Protein AF-A0A0Q8RPA2-F1 (afdb_monomer_lite)

pLDDT: mean 83.39, std 14.01, range [43.5, 95.69]

Sequence (66 aa):
MIEVRREFSYDWAFVYAPLFAIGLGSAAAFAASRRASAARMTLLIVVTGAIALLGGVVLFGLGGLI

Foldseek 3Di:
DDPPPDDPVNCCVLPVVLVVCLVVVLVVQCVVCVPPPVSNVVSVVVSVVSVVVSVCCVVPVVVVVD

Secondary structure (DSSP, 8-state):
-------HHHHIIIIIHHHHHHHHHHHHHHHHTTT-HHHHHHHHHHHHHHHHHHHHIIIIIISTT-

Radius of gyration: 15.6 Å; chains: 1; bounding box: 34×19×45 Å

Structure (mmCIF, N/CA/C/O backbone):
data_AF-A0A0Q8RPA2-F1
#
_entry.id   AF-A0A0Q8RPA2-F1
#
loop_
_atom_site.group_PDB
_atom_site.id
_atom_site.type_symbol
_atom_site.label_atom_id
_atom_site.label_alt_id
_atom_site.label_comp_id
_atom_site.label_asym_id
_atom_site.label_entity_id
_atom_site.label_seq_id
_atom_site.pdbx_PDB_ins_code
_atom_site.Cartn_x
_atom_site.Cartn_y
_atom_site.Cartn_z
_atom_site.occupancy
_atom_site.B_iso_or_equiv
_atom_site.auth_seq_id
_atom_site.auth_comp_id
_atom_site.auth_asym_id
_atom_site.auth_atom_id
_atom_site.pdbx_PDB_model_num
ATOM 1 N N . MET A 1 1 ? 17.960 5.748 -31.662 1.00 43.50 1 MET A N 1
ATOM 2 C CA . MET A 1 1 ? 17.224 5.623 -30.390 1.00 43.50 1 MET A CA 1
ATOM 3 C C . MET A 1 1 ? 17.134 4.135 -30.097 1.00 43.50 1 MET A C 1
ATOM 5 O O . MET A 1 1 ? 16.515 3.427 -30.878 1.00 43.50 1 MET A O 1
ATOM 9 N N . ILE A 1 2 ? 17.899 3.638 -29.123 1.00 44.91 2 ILE A N 1
ATOM 10 C CA . ILE A 1 2 ? 17.921 2.210 -28.775 1.00 44.91 2 ILE A CA 1
ATOM 11 C C . ILE A 1 2 ? 16.799 2.009 -27.761 1.00 44.91 2 ILE A C 1
ATOM 13 O O . ILE A 1 2 ? 16.914 2.442 -26.621 1.00 44.91 2 ILE A O 1
ATOM 17 N N . GLU A 1 3 ? 15.688 1.427 -28.198 1.00 50.06 3 GLU A N 1
ATOM 18 C CA . GLU A 1 3 ? 14.558 1.120 -27.327 1.00 50.06 3 GLU A CA 1
ATOM 19 C C . GLU A 1 3 ? 14.895 -0.157 -26.549 1.00 50.06 3 GLU A C 1
ATOM 21 O O . GLU A 1 3 ? 14.804 -1.274 -27.063 1.00 50.06 3 GLU A O 1
ATOM 26 N N . VAL A 1 4 ? 15.378 0.007 -25.316 1.00 58.50 4 VAL A N 1
ATOM 27 C CA . VAL A 1 4 ? 15.559 -1.116 -24.394 1.00 58.50 4 VAL A CA 1
ATOM 28 C C . VAL A 1 4 ? 14.159 -1.618 -24.061 1.00 58.50 4 VAL A C 1
ATOM 30 O O . VAL A 1 4 ? 13.429 -0.967 -23.315 1.00 58.50 4 VAL A O 1
ATOM 33 N N . ARG A 1 5 ? 13.752 -2.753 -24.646 1.00 60.88 5 ARG A N 1
ATOM 34 C CA . ARG A 1 5 ? 12.491 -3.410 -24.284 1.00 60.88 5 ARG A CA 1
ATOM 35 C C . ARG A 1 5 ? 12.518 -3.678 -22.783 1.00 60.88 5 ARG A C 1
ATOM 37 O O . ARG A 1 5 ? 13.226 -4.577 -22.337 1.00 60.88 5 ARG A O 1
ATOM 44 N N . ARG A 1 6 ? 11.746 -2.913 -22.008 1.00 63.94 6 ARG A N 1
ATOM 45 C CA . ARG A 1 6 ? 11.450 -3.289 -20.628 1.00 63.94 6 ARG A CA 1
ATOM 46 C C . ARG A 1 6 ? 10.714 -4.615 -20.669 1.00 63.94 6 ARG A C 1
ATOM 48 O O . ARG A 1 6 ? 9.672 -4.749 -21.309 1.00 63.94 6 ARG A O 1
ATOM 55 N N . GLU A 1 7 ? 11.303 -5.616 -20.032 1.00 78.00 7 GLU A N 1
ATOM 56 C CA . GLU A 1 7 ? 10.620 -6.878 -19.821 1.00 78.00 7 GLU A CA 1
ATOM 57 C C . GLU A 1 7 ? 9.402 -6.627 -18.938 1.00 78.00 7 GLU A C 1
ATOM 59 O O . GLU A 1 7 ? 9.480 -5.896 -17.949 1.00 78.00 7 GLU A O 1
ATOM 64 N N . PHE A 1 8 ? 8.290 -7.281 -19.267 1.00 76.88 8 PHE A N 1
ATOM 65 C CA . PHE A 1 8 ? 7.061 -7.227 -18.476 1.00 76.88 8 PHE A CA 1
ATOM 66 C C . PHE A 1 8 ? 7.318 -7.483 -16.983 1.00 76.88 8 PHE A C 1
ATOM 68 O O . PHE A 1 8 ? 6.685 -6.862 -16.138 1.00 76.88 8 PHE A O 1
ATOM 75 N N . SER A 1 9 ? 8.288 -8.341 -16.653 1.00 79.56 9 SER A N 1
ATOM 76 C CA . SER A 1 9 ? 8.729 -8.627 -15.283 1.00 79.56 9 SER A CA 1
ATOM 77 C C . SER A 1 9 ? 9.112 -7.371 -14.493 1.00 79.56 9 SER A C 1
ATOM 79 O O . SER A 1 9 ? 8.840 -7.289 -13.296 1.00 79.56 9 SER A O 1
ATOM 81 N N . TYR A 1 10 ? 9.721 -6.384 -15.154 1.00 82.00 10 TYR A N 1
ATOM 82 C CA . TYR A 1 10 ? 10.149 -5.139 -14.529 1.00 82.00 10 TYR A CA 1
ATOM 83 C C . TYR A 1 10 ? 8.951 -4.224 -14.236 1.00 82.00 10 TYR A C 1
ATOM 85 O O . TYR A 1 10 ? 8.756 -3.808 -13.095 1.00 82.00 10 TYR A O 1
ATOM 93 N N . ASP A 1 11 ? 8.085 -3.983 -15.223 1.00 82.31 11 ASP A N 1
ATOM 94 C CA . ASP A 1 11 ? 6.868 -3.183 -15.013 1.00 82.31 11 ASP A CA 1
ATOM 95 C C . ASP A 1 11 ? 5.905 -3.868 -14.031 1.00 82.31 11 ASP A C 1
ATOM 97 O O . ASP A 1 11 ? 5.261 -3.221 -13.203 1.00 82.31 11 ASP A O 1
ATOM 101 N N 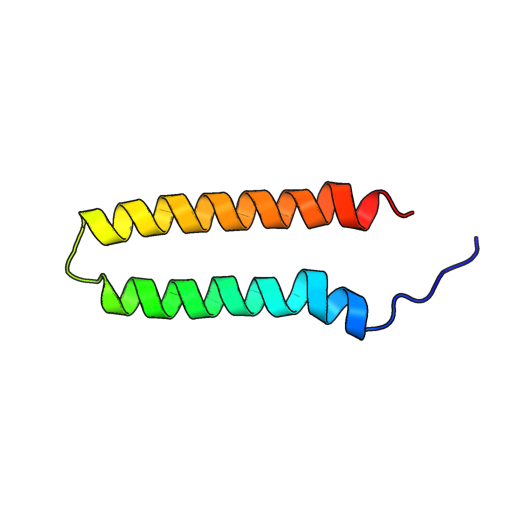. TRP A 1 12 ? 5.858 -5.200 -14.049 1.00 84.25 12 TRP A N 1
ATOM 102 C CA . TRP A 1 12 ? 5.133 -5.992 -13.066 1.00 84.25 12 TRP A CA 1
ATOM 103 C C . TRP A 1 12 ? 5.626 -5.739 -11.643 1.00 84.25 12 TRP A C 1
ATOM 105 O O . TRP A 1 12 ? 4.818 -5.405 -10.777 1.00 84.25 12 TRP A O 1
ATOM 115 N N .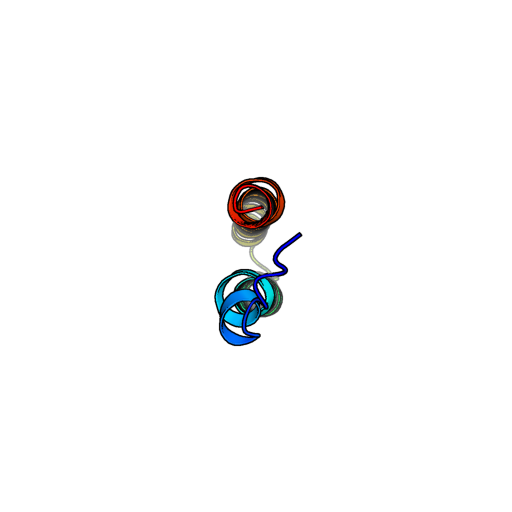 ALA A 1 13 ? 6.932 -5.856 -11.395 1.00 85.88 13 ALA A N 1
ATOM 116 C CA . ALA A 1 13 ? 7.499 -5.722 -10.057 1.00 85.88 13 ALA A CA 1
ATOM 117 C C . ALA A 1 13 ? 7.400 -4.294 -9.496 1.00 85.88 13 ALA A C 1
ATOM 119 O O . ALA A 1 13 ? 7.139 -4.124 -8.305 1.00 85.88 13 ALA A O 1
ATOM 120 N N . PHE A 1 14 ? 7.598 -3.276 -10.337 1.00 82.56 14 PHE A N 1
ATOM 121 C CA . PHE A 1 14 ? 7.722 -1.887 -9.881 1.00 82.56 14 PHE A CA 1
ATOM 122 C C . PHE A 1 14 ? 6.457 -1.042 -10.058 1.00 82.56 14 PHE A C 1
ATOM 124 O O . PHE A 1 14 ? 6.341 -0.001 -9.413 1.00 82.56 14 PHE A O 1
ATOM 131 N N . VAL A 1 15 ? 5.498 -1.476 -10.883 1.00 84.12 15 VAL A N 1
ATOM 132 C CA . VAL A 1 15 ? 4.263 -0.721 -11.148 1.00 84.12 15 VAL A CA 1
ATOM 133 C C . VAL A 1 15 ? 3.033 -1.541 -10.786 1.00 84.12 15 VAL A C 1
ATOM 135 O O . VAL A 1 15 ? 2.286 -1.165 -9.883 1.00 84.12 15 VAL A O 1
ATOM 138 N N . TYR A 1 16 ? 2.817 -2.681 -11.442 1.00 87.44 16 TYR A N 1
ATOM 139 C CA . TYR A 1 16 ? 1.549 -3.401 -11.305 1.00 87.44 16 TYR A CA 1
ATOM 140 C C . TYR A 1 16 ? 1.384 -4.073 -9.938 1.00 87.44 16 TYR A C 1
ATOM 142 O O . TYR A 1 16 ? 0.352 -3.884 -9.293 1.00 87.44 16 TYR A O 1
ATOM 150 N N . ALA A 1 17 ? 2.382 -4.812 -9.451 1.00 89.62 17 ALA A N 1
ATOM 151 C CA . ALA A 1 17 ? 2.302 -5.484 -8.155 1.00 89.62 17 ALA A CA 1
ATOM 152 C C . ALA A 1 17 ? 2.113 -4.497 -6.981 1.00 89.62 17 ALA A C 1
ATOM 154 O O . ALA A 1 17 ? 1.220 -4.735 -6.161 1.00 89.62 17 ALA A O 1
ATOM 155 N N . PRO A 1 18 ? 2.836 -3.359 -6.908 1.00 90.81 18 PRO A N 1
ATOM 156 C CA . PRO A 1 18 ? 2.572 -2.330 -5.905 1.00 90.81 18 PRO A CA 1
ATOM 157 C C . PRO A 1 18 ? 1.162 -1.735 -5.993 1.00 90.81 18 PRO A C 1
ATOM 159 O O . PRO A 1 18 ? 0.517 -1.555 -4.961 1.00 90.81 18 PRO A O 1
ATOM 162 N N . LEU A 1 19 ? 0.647 -1.47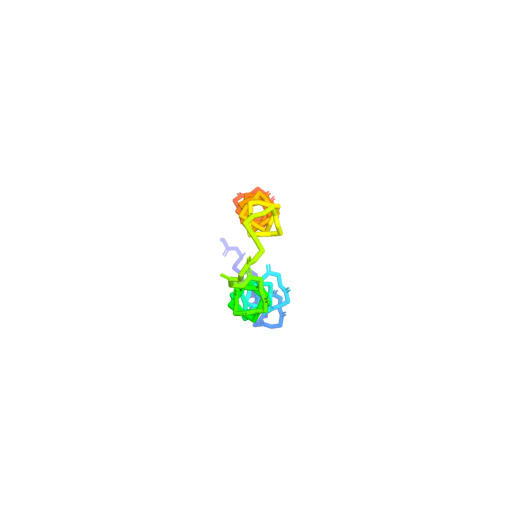3 -7.202 1.00 89.94 19 LEU A N 1
ATOM 163 C CA . LEU A 1 19 ? -0.720 -0.970 -7.389 1.00 89.94 19 LEU A CA 1
ATOM 164 C C . LEU A 1 19 ? -1.768 -1.965 -6.878 1.00 89.94 19 LEU A C 1
ATOM 166 O O . LEU A 1 19 ? -2.692 -1.572 -6.163 1.00 89.94 19 LEU A O 1
ATOM 170 N N . PHE A 1 20 ? -1.605 -3.254 -7.189 1.00 92.38 20 PHE A N 1
ATOM 171 C CA . PHE A 1 20 ? -2.486 -4.305 -6.676 1.00 92.38 20 PHE A CA 1
ATOM 172 C C . PHE A 1 20 ? -2.409 -4.423 -5.153 1.00 92.38 20 PHE A C 1
ATOM 174 O O . PHE A 1 20 ? -3.449 -4.514 -4.498 1.00 92.38 20 PHE A O 1
ATOM 181 N N . ALA A 1 21 ? -1.204 -4.377 -4.581 1.00 93.19 21 ALA A N 1
ATOM 182 C CA . ALA A 1 21 ? -1.002 -4.446 -3.138 1.00 93.19 21 ALA A CA 1
ATOM 183 C C . ALA A 1 21 ? -1.652 -3.259 -2.412 1.00 93.19 21 ALA A C 1
ATOM 185 O O . ALA A 1 21 ? -2.380 -3.462 -1.439 1.00 93.19 21 ALA A O 1
ATOM 186 N N . ILE A 1 22 ? -1.453 -2.031 -2.907 1.00 93.12 22 ILE A N 1
ATOM 187 C CA . ILE A 1 22 ? -2.080 -0.830 -2.344 1.00 93.12 22 ILE A CA 1
ATOM 188 C C . ILE A 1 22 ? -3.600 -0.929 -2.473 1.00 93.12 22 ILE A C 1
ATOM 190 O O . ILE A 1 22 ? -4.297 -0.728 -1.482 1.00 93.12 22 ILE A O 1
ATOM 194 N N . GLY A 1 23 ? -4.128 -1.279 -3.648 1.00 92.50 23 GLY A N 1
ATOM 195 C CA . GLY A 1 23 ? -5.570 -1.361 -3.881 1.00 92.50 23 GLY A CA 1
ATOM 196 C C . GLY A 1 23 ? -6.264 -2.385 -2.979 1.00 92.50 23 GLY A C 1
ATOM 197 O O . GLY A 1 23 ? -7.167 -2.037 -2.214 1.00 92.50 23 GLY A O 1
ATOM 198 N N . LEU A 1 24 ? -5.816 -3.642 -3.024 1.00 95.31 24 LEU A N 1
ATOM 199 C CA . LEU A 1 24 ? -6.414 -4.734 -2.249 1.00 95.31 24 LEU A CA 1
ATOM 200 C C . LEU A 1 24 ? -6.163 -4.580 -0.748 1.00 95.31 24 LEU A C 1
ATOM 202 O O . LEU A 1 24 ? -7.084 -4.762 0.049 1.00 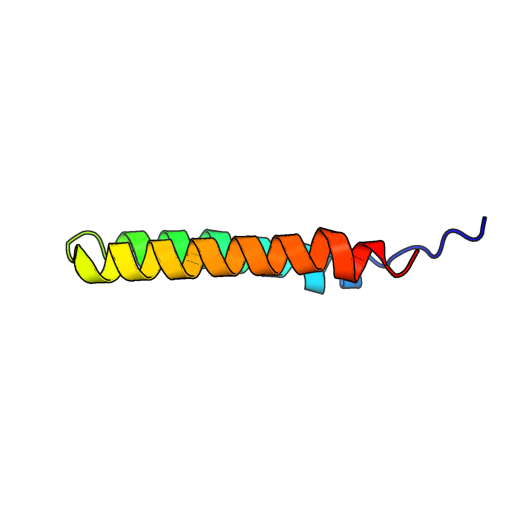95.31 24 LEU A O 1
ATOM 206 N N . GLY A 1 25 ? -4.943 -4.199 -0.360 1.00 93.12 25 GLY A N 1
ATOM 207 C CA . GLY A 1 25 ? -4.585 -3.962 1.035 1.00 93.12 25 GLY A CA 1
ATOM 208 C C . GLY A 1 25 ? -5.423 -2.844 1.652 1.00 93.12 25 GLY A C 1
ATOM 209 O O . GLY A 1 25 ? -5.982 -3.018 2.735 1.00 93.12 25 GLY A O 1
ATOM 210 N N . SER A 1 26 ? -5.600 -1.732 0.929 1.00 92.94 26 SER A N 1
ATOM 211 C CA . SER A 1 26 ? -6.451 -0.623 1.374 1.00 92.94 26 SER A CA 1
ATOM 212 C C . SER A 1 26 ? -7.906 -1.055 1.503 1.00 92.94 26 SER A C 1
ATOM 214 O O . SER A 1 26 ? -8.530 -0.772 2.522 1.00 92.94 26 SER A O 1
ATOM 216 N N . ALA A 1 27 ? -8.451 -1.775 0.516 1.00 93.81 27 ALA A N 1
ATOM 217 C CA . ALA A 1 27 ? -9.834 -2.248 0.553 1.00 93.81 27 ALA A CA 1
ATOM 218 C C . ALA A 1 27 ? -10.098 -3.168 1.758 1.00 93.81 27 ALA A C 1
ATOM 220 O O . ALA A 1 27 ? -11.053 -2.951 2.510 1.00 93.81 27 ALA A O 1
ATOM 221 N N . ALA A 1 28 ? -9.220 -4.149 1.991 1.00 94.00 28 ALA A N 1
ATOM 222 C CA . ALA A 1 28 ? -9.319 -5.062 3.127 1.00 94.00 28 ALA A CA 1
ATOM 223 C C . ALA A 1 28 ? -9.231 -4.316 4.466 1.00 94.00 28 ALA A C 1
ATOM 225 O O . ALA A 1 28 ? -10.028 -4.543 5.380 1.00 94.00 28 ALA A O 1
ATOM 226 N N . ALA A 1 29 ? -8.299 -3.375 4.577 1.00 90.50 29 ALA A N 1
ATOM 227 C CA . ALA A 1 29 ? -8.074 -2.646 5.810 1.00 90.50 29 ALA A CA 1
ATOM 228 C C . ALA A 1 29 ? -9.157 -1.579 6.082 1.00 90.50 29 ALA A C 1
ATOM 230 O O . ALA A 1 29 ? -9.518 -1.358 7.240 1.00 90.50 29 ALA A O 1
ATOM 231 N N . PHE A 1 30 ? -9.775 -0.989 5.051 1.00 91.44 30 PHE A N 1
ATOM 232 C CA . PHE A 1 30 ? -10.999 -0.187 5.194 1.00 91.44 30 PHE A CA 1
ATOM 233 C C . PHE A 1 30 ? -12.177 -1.029 5.689 1.00 91.44 30 PHE A C 1
ATOM 235 O O . PHE A 1 30 ? -12.922 -0.590 6.568 1.00 91.44 30 PHE A O 1
ATOM 242 N N . ALA A 1 31 ? -12.343 -2.240 5.151 1.00 92.25 31 ALA A N 1
ATOM 243 C CA . ALA A 1 31 ? -13.391 -3.153 5.590 1.00 92.25 31 ALA A CA 1
ATOM 244 C C . ALA A 1 31 ? -13.204 -3.558 7.063 1.00 92.25 31 ALA A C 1
ATOM 246 O O . ALA A 1 31 ? -14.171 -3.544 7.828 1.00 92.25 31 ALA A O 1
ATOM 247 N N . ALA A 1 32 ? -11.965 -3.837 7.481 1.00 91.88 32 ALA A N 1
ATOM 248 C CA . ALA A 1 32 ? -11.624 -4.179 8.862 1.00 91.88 32 ALA A CA 1
ATOM 249 C C . ALA A 1 32 ? -11.781 -2.992 9.836 1.00 91.88 32 ALA A C 1
ATOM 251 O O . ALA A 1 32 ? -12.267 -3.161 10.953 1.00 91.88 32 ALA A O 1
ATOM 252 N N . SER A 1 33 ? -11.435 -1.773 9.411 1.00 91.94 33 SER A N 1
ATOM 253 C CA . SER A 1 33 ? -11.475 -0.558 10.247 1.00 91.94 33 SER A CA 1
ATOM 254 C C . SER A 1 33 ? -12.814 0.196 10.224 1.00 91.94 33 SER A C 1
ATOM 256 O O . SER A 1 33 ? -12.930 1.272 10.808 1.00 91.94 33 SER A O 1
ATOM 258 N N . ARG A 1 34 ? -13.869 -0.368 9.618 1.00 84.31 34 ARG A N 1
ATOM 259 C CA . ARG A 1 34 ? -15.185 0.276 9.402 1.00 84.31 34 ARG A CA 1
ATOM 260 C C . ARG A 1 34 ? -15.834 0.942 10.626 1.00 84.31 34 ARG A C 1
ATOM 262 O O . ARG A 1 34 ? -16.638 1.852 10.449 1.00 84.31 34 ARG A O 1
ATOM 269 N N . ARG A 1 35 ? -15.535 0.484 11.847 1.00 88.12 35 ARG A N 1
ATOM 270 C CA . ARG A 1 35 ? -16.087 1.018 13.112 1.00 88.12 35 ARG A CA 1
ATOM 271 C C . ARG A 1 35 ? -15.080 1.842 13.926 1.00 88.12 35 ARG A C 1
ATOM 273 O O . ARG A 1 35 ? -15.470 2.445 14.917 1.00 88.12 35 ARG A O 1
ATOM 280 N N . ALA A 1 36 ? -13.813 1.880 13.518 1.00 90.81 36 ALA A N 1
ATOM 281 C CA . ALA A 1 36 ? -12.734 2.550 14.236 1.00 90.81 36 ALA A CA 1
ATOM 282 C C . ALA A 1 36 ? -12.277 3.794 13.459 1.00 90.81 36 ALA A C 1
ATOM 284 O O . ALA A 1 36 ? -11.451 3.711 12.551 1.00 90.81 36 ALA A O 1
ATOM 285 N N . SER A 1 37 ? -12.819 4.961 13.821 1.00 87.00 37 SER A N 1
ATOM 286 C CA . SER A 1 37 ? -12.548 6.235 13.135 1.00 87.00 37 SER A CA 1
ATOM 287 C C . SER A 1 37 ? -11.062 6.605 13.128 1.00 87.00 37 SER A C 1
ATOM 289 O O . SER A 1 37 ? -10.537 6.983 12.082 1.00 87.00 37 SER A O 1
ATOM 291 N N . ALA A 1 38 ? -10.365 6.420 14.254 1.00 91.06 38 ALA A N 1
ATOM 292 C CA . ALA A 1 38 ? -8.928 6.667 14.363 1.00 91.06 38 ALA A CA 1
ATOM 293 C C . ALA A 1 38 ? -8.112 5.766 13.420 1.00 91.06 38 ALA A C 1
ATOM 295 O O . ALA A 1 38 ? -7.280 6.262 12.665 1.00 91.06 38 ALA A O 1
ATOM 296 N N . ALA A 1 39 ? -8.410 4.461 13.386 1.00 89.75 39 ALA A N 1
ATOM 297 C CA . ALA A 1 39 ? -7.731 3.517 12.497 1.00 89.75 39 ALA A CA 1
ATOM 298 C C . ALA A 1 39 ? -7.930 3.883 11.020 1.00 89.75 39 ALA A C 1
ATOM 300 O O . ALA A 1 39 ? -7.001 3.796 10.224 1.00 89.75 39 ALA A O 1
ATOM 301 N N . ARG A 1 40 ? -9.127 4.355 10.661 1.00 91.00 40 ARG A N 1
ATOM 302 C CA . ARG A 1 40 ? -9.461 4.779 9.300 1.00 91.00 40 ARG A CA 1
ATOM 303 C C . ARG A 1 40 ? -8.734 6.065 8.895 1.00 91.00 40 ARG A C 1
ATOM 305 O O . ARG A 1 40 ? -8.284 6.173 7.759 1.00 91.00 40 ARG A O 1
ATOM 312 N N . MET A 1 41 ? -8.576 7.009 9.826 1.00 94.12 41 MET A N 1
ATOM 313 C CA . MET A 1 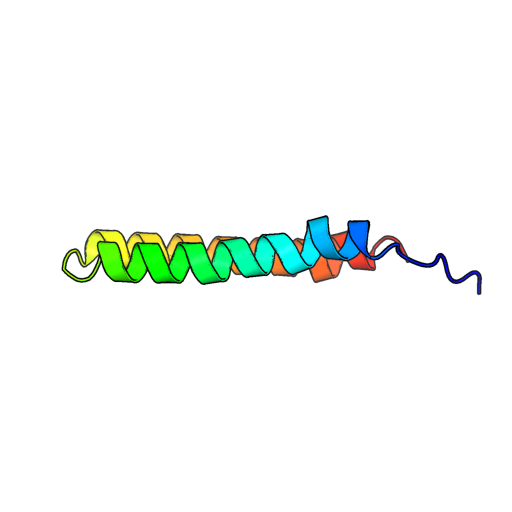41 ? -7.795 8.233 9.618 1.00 94.12 41 MET A CA 1
ATOM 314 C C . MET A 1 41 ? -6.311 7.912 9.403 1.00 94.12 41 MET A C 1
ATOM 316 O O . MET A 1 41 ? -5.718 8.371 8.430 1.00 94.12 41 MET A O 1
ATOM 320 N N . THR A 1 42 ? -5.723 7.069 10.257 1.00 93.94 42 THR A N 1
ATOM 321 C CA . THR A 1 42 ? -4.345 6.585 10.080 1.00 93.94 42 THR A CA 1
ATOM 322 C C . THR A 1 42 ? -4.185 5.878 8.742 1.00 93.94 42 THR A C 1
ATOM 324 O O . THR A 1 42 ? -3.222 6.127 8.023 1.00 93.94 42 THR A O 1
ATOM 327 N N . LEU A 1 43 ? -5.156 5.043 8.372 1.00 93.25 43 LEU A N 1
ATOM 328 C CA . LEU A 1 43 ? -5.134 4.333 7.105 1.00 93.25 43 LEU A CA 1
ATOM 329 C C . LEU A 1 43 ? -5.152 5.282 5.903 1.00 93.25 43 LEU A C 1
ATOM 331 O O . LEU A 1 43 ? -4.359 5.107 4.986 1.00 93.25 43 LEU A O 1
ATOM 335 N N . LEU A 1 44 ? -6.001 6.313 5.920 1.00 93.88 44 LEU A N 1
ATOM 336 C CA . LEU A 1 44 ? -6.038 7.340 4.876 1.00 93.88 44 LEU A CA 1
ATOM 337 C C . LEU A 1 44 ? -4.693 8.056 4.725 1.00 93.88 44 LEU A C 1
ATOM 339 O O . LEU A 1 44 ? -4.223 8.236 3.602 1.00 93.88 44 LEU A O 1
ATOM 343 N N . ILE A 1 45 ? -4.057 8.424 5.839 1.00 95.56 45 ILE A N 1
ATOM 344 C CA . ILE A 1 45 ? -2.737 9.066 5.833 1.00 95.56 45 ILE A CA 1
ATOM 345 C C . ILE A 1 45 ? -1.697 8.132 5.202 1.00 95.56 45 ILE A C 1
ATOM 347 O O . ILE A 1 45 ? -0.967 8.540 4.300 1.00 95.56 45 ILE A O 1
ATOM 351 N N . VAL A 1 46 ? -1.665 6.867 5.631 1.00 95.12 46 VAL A N 1
ATOM 352 C CA . VAL A 1 46 ? -0.705 5.870 5.134 1.00 95.12 46 VAL A CA 1
ATOM 353 C C . VAL A 1 46 ? -0.905 5.600 3.645 1.00 95.12 46 VAL A C 1
ATOM 355 O O . VAL A 1 46 ? 0.065 5.621 2.893 1.00 95.12 46 VAL A O 1
ATOM 358 N N . VAL A 1 47 ? -2.146 5.397 3.198 1.00 95.12 47 VAL A N 1
ATOM 359 C CA . VAL A 1 47 ? -2.465 5.158 1.781 1.00 95.12 47 VAL A CA 1
ATOM 360 C C . VAL A 1 47 ? -2.089 6.366 0.927 1.00 95.12 47 VAL A C 1
ATOM 362 O O . VAL A 1 47 ? -1.501 6.199 -0.138 1.00 95.12 47 VAL A O 1
ATOM 365 N N . THR A 1 48 ? -2.350 7.582 1.409 1.00 95.69 48 THR A N 1
ATOM 366 C CA . THR A 1 48 ? -1.958 8.813 0.707 1.00 95.69 48 THR A CA 1
ATOM 367 C C . THR A 1 48 ? -0.439 8.901 0.554 1.00 95.69 48 THR A C 1
ATOM 369 O O . THR A 1 48 ? 0.054 9.158 -0.543 1.00 95.69 48 THR A O 1
ATOM 372 N N . GLY A 1 49 ? 0.314 8.617 1.623 1.00 95.31 49 GLY A N 1
ATOM 373 C CA . GLY A 1 49 ? 1.775 8.551 1.575 1.00 95.31 49 GLY A CA 1
ATOM 374 C C . GLY A 1 49 ? 2.286 7.463 0.628 1.00 95.31 49 GLY A C 1
ATOM 375 O O . GLY A 1 49 ? 3.180 7.721 -0.172 1.00 95.31 49 GLY A O 1
ATOM 376 N N . ALA A 1 50 ? 1.685 6.273 0.654 1.00 93.06 50 ALA A N 1
ATOM 377 C CA . ALA A 1 50 ? 2.043 5.171 -0.237 1.00 93.06 50 ALA A CA 1
ATOM 378 C C . ALA A 1 50 ? 1.822 5.527 -1.717 1.00 93.06 50 ALA A C 1
ATOM 380 O O . ALA A 1 50 ? 2.690 5.258 -2.545 1.00 93.06 50 ALA A O 1
ATOM 381 N N . ILE A 1 51 ? 0.703 6.181 -2.048 1.00 92.75 51 ILE A N 1
ATOM 382 C CA . ILE A 1 51 ? 0.416 6.657 -3.409 1.00 92.75 51 ILE A CA 1
ATOM 383 C C . ILE A 1 51 ? 1.416 7.738 -3.826 1.00 92.75 51 ILE A C 1
ATOM 385 O O . ILE A 1 51 ? 1.925 7.689 -4.942 1.00 92.75 51 ILE A O 1
ATOM 389 N N . ALA A 1 52 ? 1.733 8.689 -2.942 1.00 92.50 52 ALA A N 1
ATOM 390 C CA . ALA A 1 52 ? 2.709 9.738 -3.229 1.00 92.50 52 ALA A CA 1
ATOM 391 C C . ALA A 1 52 ? 4.114 9.163 -3.481 1.00 92.50 52 ALA A C 1
ATOM 393 O O . ALA A 1 52 ? 4.780 9.563 -4.435 1.00 92.50 52 ALA A O 1
ATOM 394 N N . LEU A 1 53 ? 4.541 8.186 -2.675 1.00 90.50 53 LEU A N 1
ATOM 395 C CA . LEU A 1 53 ? 5.812 7.484 -2.862 1.00 90.50 53 LEU A CA 1
ATOM 396 C C . LEU A 1 53 ? 5.836 6.705 -4.176 1.00 90.50 53 LEU A C 1
ATOM 398 O O . LEU A 1 53 ? 6.795 6.828 -4.934 1.00 90.50 53 LEU A O 1
ATOM 402 N N . LEU A 1 54 ? 4.776 5.951 -4.480 1.00 89.31 54 LEU A N 1
ATOM 403 C CA . LEU A 1 54 ? 4.679 5.210 -5.735 1.00 89.31 54 LEU A CA 1
ATOM 404 C C . LEU A 1 54 ? 4.694 6.157 -6.941 1.00 89.31 54 LEU A C 1
ATOM 406 O O . LEU A 1 54 ? 5.429 5.926 -7.896 1.00 89.31 54 LEU A O 1
ATOM 410 N N . GLY A 1 55 ? 3.939 7.255 -6.875 1.00 87.81 55 GLY A N 1
ATOM 411 C CA . GLY A 1 55 ? 3.949 8.303 -7.891 1.00 87.81 55 GLY A CA 1
ATOM 412 C C . GLY A 1 55 ? 5.342 8.902 -8.078 1.00 87.81 55 GLY A C 1
ATOM 413 O O . GLY A 1 55 ? 5.788 9.061 -9.208 1.00 87.81 55 GLY A O 1
ATOM 414 N N . GLY A 1 56 ? 6.071 9.151 -6.988 1.00 87.56 56 GLY A N 1
ATOM 415 C CA . GLY A 1 56 ? 7.460 9.600 -7.041 1.00 87.56 56 GLY A CA 1
ATOM 416 C C . GLY A 1 56 ? 8.390 8.590 -7.722 1.00 87.56 56 GLY A C 1
ATOM 417 O O . GLY A 1 56 ? 9.182 8.964 -8.583 1.00 87.56 56 GLY A O 1
ATOM 418 N N . VAL A 1 57 ? 8.261 7.300 -7.406 1.00 85.12 57 VAL A N 1
ATOM 419 C CA . VAL A 1 57 ? 9.032 6.232 -8.067 1.00 85.12 57 VAL A CA 1
ATOM 420 C C . VAL A 1 57 ? 8.707 6.163 -9.559 1.00 85.12 57 VAL A C 1
ATOM 422 O O . VAL A 1 57 ? 9.619 6.052 -10.372 1.00 85.12 57 VAL A O 1
ATOM 425 N N . VAL A 1 58 ? 7.436 6.284 -9.943 1.00 82.19 58 VAL A N 1
ATOM 426 C CA . VAL A 1 58 ? 7.017 6.267 -11.353 1.00 82.19 58 VAL A CA 1
ATOM 427 C C . VAL A 1 58 ? 7.535 7.487 -12.115 1.00 82.19 58 VAL A C 1
ATOM 429 O O . VAL A 1 58 ? 8.103 7.333 -13.193 1.00 82.19 58 VAL A O 1
ATOM 432 N N . LEU A 1 59 ? 7.385 8.686 -11.553 1.00 81.81 59 LEU A N 1
ATOM 433 C CA . LEU A 1 59 ? 7.749 9.935 -12.225 1.00 81.81 59 LEU A CA 1
ATOM 434 C C . LEU A 1 59 ? 9.263 10.171 -12.268 1.00 81.81 59 LEU A C 1
ATOM 436 O O . LEU A 1 59 ? 9.770 10.651 -13.277 1.00 81.81 59 LEU A O 1
ATOM 440 N N . PHE A 1 60 ? 9.988 9.827 -11.200 1.00 80.31 60 PHE A N 1
ATOM 441 C CA . PHE A 1 60 ? 11.407 10.173 -11.050 1.00 80.31 60 PHE A CA 1
ATOM 442 C C . PHE A 1 60 ? 12.346 8.961 -11.085 1.00 80.31 60 PHE A C 1
ATOM 444 O O . PHE A 1 60 ? 13.466 9.077 -11.570 1.00 80.31 60 PHE A O 1
ATOM 451 N N . GLY A 1 61 ? 11.913 7.793 -10.604 1.00 70.81 61 GLY A N 1
ATOM 452 C CA . GLY A 1 61 ? 12.740 6.579 -10.575 1.00 70.81 61 GLY A CA 1
ATOM 453 C C . GLY A 1 61 ? 12.687 5.774 -11.875 1.00 70.81 61 GLY A C 1
ATOM 454 O O . GLY A 1 61 ? 13.713 5.333 -12.382 1.00 70.81 61 GLY A O 1
ATOM 455 N N . LEU A 1 62 ? 11.489 5.606 -12.441 1.00 67.38 62 LEU A N 1
ATOM 456 C CA . LEU A 1 62 ? 11.263 4.842 -13.669 1.00 67.38 62 LEU A CA 1
ATOM 457 C C . LEU A 1 62 ? 11.498 5.680 -14.933 1.00 67.38 62 LEU A C 1
ATOM 459 O O . LEU A 1 62 ? 11.919 5.110 -15.939 1.00 67.38 62 LEU A O 1
ATOM 463 N N . GLY A 1 63 ? 11.246 6.993 -14.878 1.00 60.59 63 GLY A N 1
ATOM 464 C CA . GLY A 1 63 ? 11.470 7.943 -15.975 1.00 60.59 63 GLY A CA 1
ATOM 465 C C . GLY A 1 63 ? 12.863 8.592 -16.017 1.00 60.59 63 GLY A C 1
ATOM 466 O O . GLY A 1 63 ? 13.201 9.213 -17.014 1.00 60.59 63 GLY A O 1
ATOM 467 N N . GLY A 1 64 ? 13.687 8.443 -14.973 1.00 52.28 64 GLY A N 1
ATOM 468 C CA . GLY A 1 64 ? 15.084 8.918 -14.956 1.00 52.28 64 GLY A CA 1
ATOM 469 C C . GLY A 1 64 ? 16.101 7.927 -15.542 1.00 52.28 64 GLY A C 1
ATOM 470 O O . GLY A 1 64 ? 17.290 8.220 -15.592 1.00 52.28 64 GLY A O 1
ATOM 471 N N . LEU A 1 65 ? 15.636 6.745 -15.955 1.00 52.56 65 LEU A N 1
ATOM 472 C CA . LEU A 1 65 ? 16.423 5.687 -16.601 1.00 52.56 65 LEU A CA 1
ATOM 473 C C . LEU A 1 65 ? 16.321 5.734 -18.142 1.00 52.56 65 LEU A C 1
ATOM 475 O O . LEU A 1 65 ? 16.679 4.756 -18.798 1.00 52.56 65 LEU A O 1
ATOM 479 N N . ILE A 1 66 ? 15.786 6.835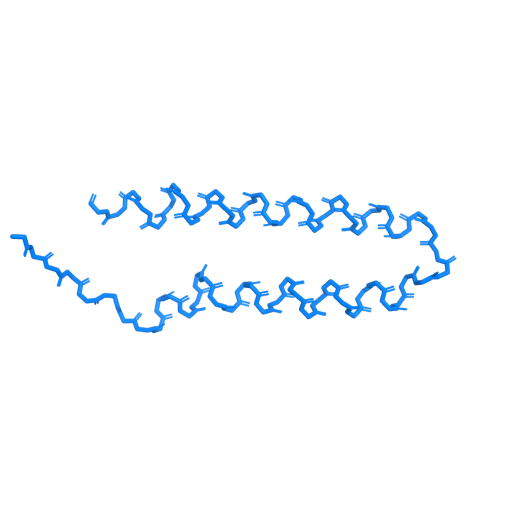 -18.689 1.00 49.84 66 ILE A N 1
ATOM 480 C CA . ILE A 1 66 ? 15.604 7.107 -20.124 1.00 49.84 66 ILE A CA 1
ATOM 481 C C . ILE A 1 66 ? 16.655 8.110 -20.600 1.00 49.84 66 ILE A C 1
ATOM 483 O O . ILE A 1 66 ? 16.875 9.103 -19.871 1.00 49.84 66 ILE A O 1
#